Protein AF-A0A946S7N2-F1 (afdb_monomer_lite)

Structure (mmCIF, N/CA/C/O backbone):
data_AF-A0A946S7N2-F1
#
_entry.id   AF-A0A946S7N2-F1
#
loop_
_atom_site.group_PDB
_atom_site.id
_atom_site.type_symbol
_atom_site.label_atom_id
_atom_site.label_alt_id
_atom_site.label_comp_id
_atom_site.label_asym_id
_atom_site.label_entity_id
_atom_site.label_seq_id
_atom_site.pdbx_PDB_ins_code
_atom_site.Cartn_x
_atom_site.Cartn_y
_atom_site.Cartn_z
_atom_site.occupancy
_atom_site.B_iso_or_equiv
_atom_site.auth_seq_id
_atom_site.auth_comp_id
_atom_site.auth_asym_id
_atom_site.auth_atom_id
_atom_site.pdbx_PDB_model_num
ATOM 1 N N . LEU A 1 1 ? 15.938 -6.087 -16.704 1.00 61.25 1 LEU A N 1
ATOM 2 C CA . LEU A 1 1 ? 14.736 -5.639 -15.960 1.00 61.25 1 LEU A CA 1
ATOM 3 C C . LEU A 1 1 ? 13.727 -5.154 -17.001 1.00 61.25 1 LEU A C 1
ATOM 5 O O . LEU A 1 1 ? 14.175 -4.823 -18.083 1.00 61.25 1 LEU A O 1
ATOM 9 N N . TRP A 1 2 ? 12.419 -5.131 -16.732 1.00 73.50 2 TRP A N 1
ATOM 10 C CA . TRP A 1 2 ? 11.419 -4.593 -17.684 1.00 73.50 2 TRP A CA 1
ATOM 11 C C . TRP A 1 2 ? 11.278 -3.060 -17.626 1.00 73.50 2 TRP A C 1
ATOM 13 O O . TRP A 1 2 ? 10.464 -2.487 -18.337 1.00 73.50 2 TRP A O 1
ATOM 23 N N . ALA A 1 3 ? 12.026 -2.408 -16.736 1.00 76.31 3 ALA A N 1
ATOM 24 C CA . ALA A 1 3 ? 12.107 -0.961 -16.641 1.00 76.31 3 ALA A CA 1
ATOM 25 C C . ALA A 1 3 ? 13.541 -0.540 -16.956 1.00 76.31 3 ALA A C 1
ATOM 27 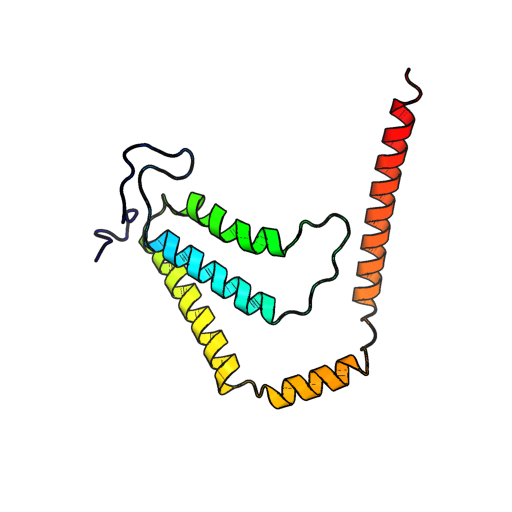O O . ALA A 1 3 ? 14.468 -0.946 -16.247 1.00 76.31 3 ALA A O 1
ATOM 28 N N . ASP A 1 4 ? 13.691 0.241 -18.021 1.00 69.56 4 ASP A N 1
ATOM 29 C CA . ASP A 1 4 ? 14.988 0.696 -18.528 1.00 69.56 4 ASP A CA 1
ATOM 30 C C . ASP A 1 4 ? 15.442 2.011 -17.872 1.00 69.56 4 ASP A C 1
ATOM 32 O O . ASP A 1 4 ? 16.638 2.281 -17.790 1.00 69.56 4 ASP A O 1
ATOM 36 N N . ASP A 1 5 ? 14.500 2.795 -17.337 1.00 78.75 5 ASP A N 1
ATOM 37 C CA . ASP A 1 5 ? 14.755 4.017 -16.575 1.00 78.75 5 ASP A CA 1
ATOM 38 C C . ASP A 1 5 ? 13.696 4.184 -15.471 1.00 78.75 5 ASP A C 1
ATOM 40 O O . ASP A 1 5 ? 12.495 4.089 -15.721 1.00 78.75 5 ASP A O 1
ATOM 44 N N . LEU A 1 6 ? 14.135 4.429 -14.233 1.00 78.00 6 LEU A N 1
ATOM 45 C CA . LEU A 1 6 ? 13.242 4.659 -13.093 1.00 78.00 6 LEU A CA 1
ATOM 46 C C . LEU A 1 6 ? 12.680 6.089 -13.059 1.00 78.00 6 LEU A C 1
ATOM 48 O O . LEU A 1 6 ? 11.701 6.338 -12.349 1.00 78.00 6 LEU A O 1
ATOM 52 N N . ALA A 1 7 ? 13.293 7.029 -13.781 1.00 80.19 7 ALA A N 1
ATOM 53 C CA . ALA A 1 7 ? 12.806 8.398 -13.911 1.00 80.19 7 ALA A CA 1
ATOM 54 C C . ALA A 1 7 ? 11.677 8.518 -14.951 1.00 80.19 7 ALA A C 1
ATOM 56 O O . ALA A 1 7 ? 10.837 9.413 -14.838 1.00 80.19 7 ALA A O 1
ATOM 57 N N . ALA A 1 8 ? 11.630 7.607 -15.925 1.00 79.88 8 ALA A N 1
ATOM 58 C CA . ALA A 1 8 ? 10.536 7.465 -16.879 1.00 79.88 8 ALA A CA 1
ATOM 59 C C . ALA A 1 8 ? 9.463 6.488 -16.367 1.00 79.88 8 ALA A C 1
ATOM 61 O O . ALA A 1 8 ? 9.633 5.825 -15.344 1.00 79.88 8 ALA A O 1
ATOM 62 N N . TYR A 1 9 ? 8.325 6.424 -17.055 1.00 78.56 9 TYR A N 1
ATOM 63 C CA . TYR A 1 9 ? 7.328 5.379 -16.820 1.00 78.56 9 TYR A CA 1
ATOM 64 C C . TYR A 1 9 ? 7.858 4.029 -17.327 1.00 78.56 9 TYR A C 1
ATOM 66 O O . TYR A 1 9 ? 8.600 3.979 -18.308 1.00 78.56 9 TYR A O 1
ATOM 74 N N . ASP A 1 10 ? 7.475 2.930 -16.677 1.00 86.12 10 ASP A N 1
ATOM 75 C CA . ASP A 1 10 ? 7.747 1.587 -17.188 1.00 86.12 10 ASP A CA 1
ATOM 76 C C . ASP A 1 10 ? 6.614 1.132 -18.113 1.00 86.12 10 ASP A C 1
ATOM 78 O O . ASP A 1 10 ? 5.448 1.456 -17.885 1.00 86.12 10 ASP A O 1
ATOM 82 N N . SER A 1 11 ? 6.951 0.354 -19.142 1.00 85.75 11 SER A N 1
ATOM 83 C CA . SER A 1 11 ? 5.977 -0.283 -20.026 1.00 85.75 11 SER A CA 1
ATOM 84 C C . SER A 1 11 ? 6.271 -1.774 -20.122 1.00 85.75 11 SER A C 1
ATOM 86 O O . SER A 1 11 ? 7.352 -2.179 -20.542 1.00 85.75 11 SER A O 1
ATOM 88 N N . ILE A 1 12 ? 5.311 -2.601 -19.708 1.00 84.69 12 ILE A N 1
ATOM 89 C CA . ILE A 1 12 ? 5.356 -4.053 -19.932 1.00 84.69 12 ILE A CA 1
ATOM 90 C C . ILE A 1 12 ? 4.629 -4.445 -21.222 1.00 84.69 12 ILE A C 1
ATOM 92 O O . ILE A 1 12 ? 4.946 -5.465 -21.829 1.00 84.69 12 ILE A O 1
ATOM 96 N N . VAL A 1 13 ? 3.640 -3.640 -21.623 1.00 84.12 13 VAL A N 1
ATOM 97 C CA . VAL A 1 13 ? 2.849 -3.802 -22.844 1.00 84.12 13 VAL A CA 1
ATOM 98 C C . VAL A 1 13 ? 2.497 -2.419 -23.376 1.00 84.12 13 VAL A C 1
ATOM 100 O O . VAL A 1 13 ? 1.839 -1.640 -22.683 1.00 84.12 13 VAL A O 1
ATOM 103 N N . ASP A 1 14 ? 2.852 -2.163 -24.630 1.00 85.44 14 ASP A N 1
ATOM 104 C CA . ASP A 1 14 ? 2.396 -0.993 -25.372 1.00 85.44 14 ASP A CA 1
A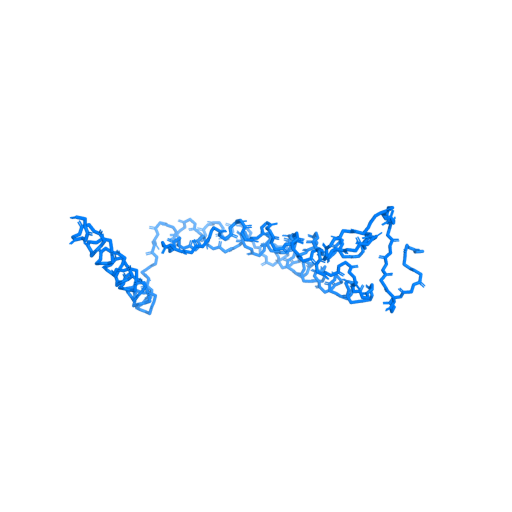TOM 105 C C . ASP A 1 14 ? 1.087 -1.304 -26.107 1.00 85.44 14 ASP A C 1
ATOM 107 O O . ASP A 1 14 ? 0.922 -2.346 -26.746 1.00 85.44 14 ASP A O 1
ATOM 111 N N . LEU A 1 15 ? 0.125 -0.397 -25.996 1.00 85.19 15 LEU A N 1
ATOM 112 C CA . LEU A 1 15 ? -1.169 -0.471 -26.655 1.00 85.19 15 LEU A CA 1
ATOM 113 C C . LEU A 1 15 ? -1.090 0.259 -28.004 1.00 85.19 15 LEU A C 1
ATOM 115 O O . LEU A 1 15 ? -0.569 1.372 -28.072 1.00 85.19 15 LEU A O 1
ATOM 119 N N . PRO A 1 16 ? -1.683 -0.288 -29.081 1.00 84.62 16 PRO A N 1
ATOM 120 C CA . PRO A 1 16 ? -1.709 0.379 -30.385 1.00 84.62 16 PRO A CA 1
ATOM 121 C C . PRO A 1 16 ? -2.675 1.582 -30.441 1.00 84.62 16 PRO A C 1
ATOM 123 O O . PRO A 1 16 ? -2.862 2.177 -31.499 1.00 84.62 16 PRO A O 1
ATOM 126 N N . PHE A 1 17 ? -3.317 1.931 -29.323 1.00 83.56 17 PHE A N 1
ATOM 127 C CA . PHE A 1 17 ? -4.244 3.051 -29.173 1.00 83.56 17 PHE A CA 1
ATOM 128 C C . PHE A 1 17 ? -4.087 3.686 -27.785 1.00 83.56 17 PHE A C 1
ATOM 130 O O . PHE A 1 17 ? -3.751 3.005 -26.817 1.00 83.56 17 PHE A O 1
ATOM 137 N N . GLU A 1 18 ? -4.365 4.987 -27.666 1.00 82.44 18 GLU A N 1
ATOM 138 C CA . GLU A 1 18 ? -4.337 5.682 -26.376 1.00 82.44 18 GLU A CA 1
ATOM 139 C C . GLU A 1 18 ? -5.707 5.613 -25.690 1.00 82.44 18 GLU A C 1
ATOM 141 O O . GLU A 1 18 ? -6.723 6.043 -26.240 1.00 82.44 18 GLU A O 1
ATOM 146 N N . ILE A 1 19 ? -5.740 5.098 -24.460 1.00 81.75 19 ILE A N 1
ATOM 147 C CA . ILE A 1 19 ? -6.934 5.129 -23.617 1.00 81.75 19 ILE A CA 1
ATOM 148 C C . ILE A 1 19 ? -6.966 6.480 -22.878 1.00 81.75 19 ILE A C 1
ATOM 150 O O . ILE A 1 19 ? -6.018 6.793 -22.145 1.00 81.75 19 ILE A O 1
ATOM 154 N N . PRO A 1 20 ? -8.049 7.277 -22.994 1.00 79.31 20 PRO A N 1
ATOM 155 C CA . PRO A 1 20 ? -8.196 8.520 -22.243 1.00 79.31 20 PRO A CA 1
ATOM 156 C C . PRO A 1 20 ? -8.004 8.282 -20.741 1.00 79.31 20 PRO A C 1
ATOM 158 O O . PRO A 1 20 ? -8.543 7.327 -20.187 1.00 79.31 20 PRO A O 1
ATOM 161 N N . MET A 1 21 ? -7.233 9.147 -20.080 1.00 77.19 21 MET A N 1
ATOM 162 C CA . MET A 1 21 ? -6.812 9.042 -18.670 1.00 77.19 21 MET A CA 1
ATOM 163 C C . MET A 1 21 ? -5.807 7.927 -18.331 1.00 77.19 21 MET A C 1
ATOM 165 O O . MET A 1 21 ? -5.048 8.117 -17.392 1.00 77.19 21 MET A O 1
ATOM 169 N N . TYR A 1 22 ? -5.739 6.822 -19.080 1.00 79.00 22 TYR A N 1
ATOM 170 C CA . TYR A 1 22 ? -4.846 5.686 -18.785 1.00 79.00 22 TYR A CA 1
ATOM 171 C C . TYR A 1 22 ? -3.512 5.754 -19.546 1.00 79.00 22 TYR A C 1
ATOM 173 O O . TYR A 1 22 ? -2.454 5.508 -18.975 1.00 79.00 22 TYR A O 1
ATOM 181 N N . GLY A 1 23 ? -3.539 6.152 -20.822 1.00 82.94 23 GLY A N 1
ATOM 182 C CA . GLY A 1 23 ? -2.371 6.175 -21.710 1.00 82.94 23 GLY A CA 1
ATOM 183 C C . GLY A 1 23 ? -2.347 5.053 -22.741 1.00 82.94 23 GLY A C 1
ATOM 184 O O . GLY A 1 23 ? -3.325 4.327 -22.911 1.00 82.94 23 GLY A O 1
ATOM 185 N N . ALA A 1 24 ? -1.225 4.965 -23.455 1.00 86.25 24 ALA A N 1
ATOM 186 C CA . ALA A 1 24 ? -0.983 4.003 -24.531 1.00 86.25 24 ALA A CA 1
ATOM 187 C C . ALA A 1 24 ? -0.067 2.843 -24.104 1.00 86.25 24 ALA A C 1
ATOM 189 O O . ALA A 1 24 ? 0.439 2.125 -24.952 1.00 86.25 24 ALA A O 1
ATOM 190 N N . HIS A 1 25 ? 0.180 2.658 -22.809 1.00 86.00 25 HIS A N 1
ATOM 191 C CA . HIS A 1 25 ? 1.012 1.571 -22.290 1.00 86.00 25 HIS A CA 1
ATOM 192 C C . HIS A 1 25 ? 0.450 1.044 -20.971 1.00 86.00 25 HIS A C 1
ATOM 194 O O . HIS A 1 25 ? -0.461 1.645 -20.404 1.00 86.00 25 HIS A O 1
ATOM 200 N N . ILE A 1 26 ? 0.990 -0.070 -20.482 1.00 85.00 26 ILE A N 1
ATOM 201 C CA . ILE A 1 26 ? 0.686 -0.653 -19.173 1.00 85.00 26 ILE A CA 1
AT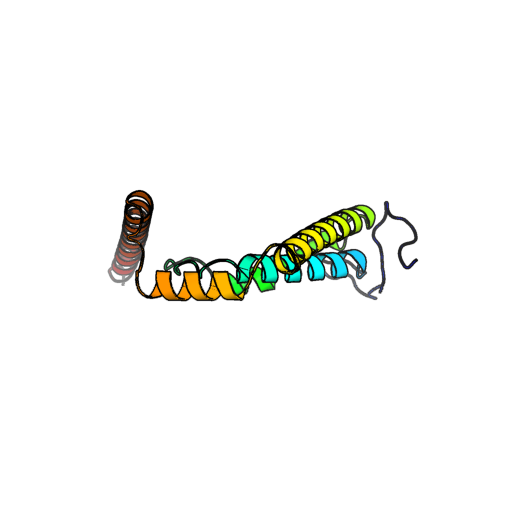OM 202 C C . ILE A 1 26 ? 1.970 -0.675 -18.339 1.00 85.00 26 ILE A C 1
ATOM 204 O O . ILE A 1 26 ? 2.924 -1.366 -18.692 1.00 85.00 26 ILE A O 1
ATOM 208 N N . SER A 1 27 ? 1.973 0.030 -17.210 1.00 88.12 27 SER A N 1
ATOM 209 C CA . SER A 1 27 ? 3.054 0.005 -16.222 1.00 88.12 27 SER A CA 1
ATOM 210 C C . SER A 1 27 ? 2.941 -1.239 -15.341 1.00 88.12 27 SER A C 1
ATOM 212 O O . SER A 1 27 ? 1.978 -1.422 -14.586 1.00 88.12 27 SER A O 1
ATOM 214 N N . GLY A 1 28 ? 3.952 -2.103 -15.414 1.00 87.50 28 GLY A N 1
ATOM 215 C CA . GLY A 1 28 ? 4.051 -3.307 -14.597 1.00 87.50 28 GLY A CA 1
ATOM 216 C C . GLY A 1 28 ? 4.187 -2.974 -13.112 1.00 87.50 28 GLY A C 1
ATOM 217 O O . GLY A 1 28 ? 3.522 -3.592 -12.277 1.00 87.50 28 GLY A O 1
ATOM 218 N N . PHE A 1 29 ? 4.976 -1.955 -12.760 1.00 88.88 29 PHE A N 1
ATOM 219 C CA . PHE A 1 29 ? 5.106 -1.524 -11.366 1.00 88.88 29 PHE A CA 1
ATOM 220 C C . PHE A 1 29 ? 3.812 -0.953 -10.807 1.00 88.88 29 PHE A C 1
ATOM 222 O O . PHE A 1 29 ? 3.477 -1.233 -9.656 1.00 88.88 29 PHE A O 1
ATOM 229 N N . THR A 1 30 ? 3.044 -0.218 -11.608 1.00 88.25 30 THR A N 1
ATOM 230 C CA . THR A 1 30 ? 1.747 0.303 -11.169 1.00 88.25 30 THR A CA 1
ATOM 231 C C . THR A 1 30 ? 0.760 -0.836 -10.913 1.00 88.25 30 THR A C 1
ATOM 233 O O . THR A 1 30 ? 0.080 -0.828 -9.884 1.00 88.25 30 THR A O 1
ATOM 236 N N . VAL A 1 31 ? 0.731 -1.860 -11.775 1.00 88.81 31 VAL A N 1
ATOM 237 C CA . VAL A 1 31 ? -0.073 -3.083 -11.576 1.00 88.81 31 VAL A CA 1
ATOM 238 C C . VAL A 1 31 ? 0.311 -3.797 -10.283 1.00 88.81 31 VAL A C 1
ATOM 240 O O . VAL A 1 31 ? -0.557 -4.076 -9.452 1.00 88.81 31 VAL A O 1
ATOM 243 N N . LEU A 1 32 ? 1.603 -4.040 -10.064 1.00 90.19 32 LEU A N 1
ATOM 244 C CA . LEU A 1 32 ? 2.091 -4.681 -8.842 1.00 90.19 32 LEU A CA 1
ATOM 245 C C . LEU A 1 32 ? 1.772 -3.850 -7.595 1.00 90.19 32 LEU A C 1
ATOM 247 O O . LEU A 1 32 ? 1.317 -4.393 -6.585 1.00 90.19 32 LEU A O 1
ATOM 251 N N . MET A 1 33 ? 1.949 -2.530 -7.665 1.00 90.75 33 MET A N 1
ATOM 252 C CA . MET A 1 33 ? 1.603 -1.608 -6.587 1.00 90.75 33 MET A CA 1
ATOM 253 C C . MET A 1 33 ? 0.109 -1.697 -6.258 1.00 90.75 33 MET A C 1
ATOM 255 O O . MET A 1 33 ? -0.242 -1.866 -5.091 1.00 90.75 33 MET A O 1
ATOM 259 N N . ALA A 1 34 ? -0.784 -1.656 -7.246 1.00 90.12 34 ALA A N 1
ATOM 260 C CA . ALA A 1 34 ? -2.222 -1.749 -7.003 1.00 90.12 34 ALA A CA 1
ATOM 261 C C . ALA A 1 34 ? -2.633 -3.096 -6.390 1.00 90.12 34 ALA A C 1
ATOM 263 O O . ALA A 1 34 ? -3.444 -3.122 -5.461 1.00 90.12 34 ALA A O 1
ATOM 264 N N . ILE A 1 35 ? -2.033 -4.202 -6.844 1.00 90.81 35 ILE A N 1
ATOM 265 C CA . ILE A 1 35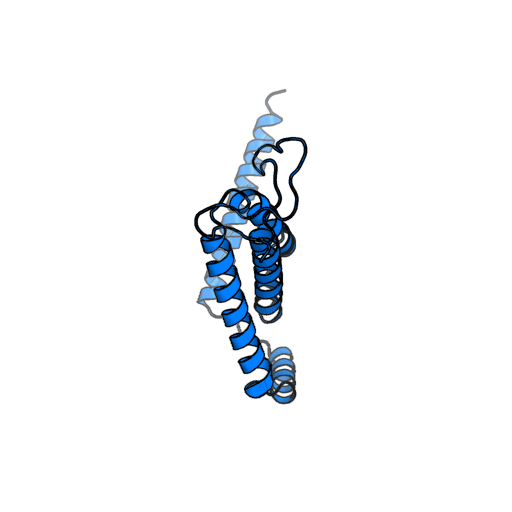 ? -2.220 -5.528 -6.239 1.00 90.81 35 ILE A CA 1
ATOM 266 C C . ILE A 1 35 ? -1.760 -5.508 -4.773 1.00 90.81 35 ILE A C 1
ATOM 268 O O . ILE A 1 35 ? -2.484 -5.978 -3.894 1.00 90.81 35 ILE A O 1
ATOM 272 N N . SER A 1 36 ? -0.603 -4.908 -4.477 1.00 90.19 36 SER A N 1
ATOM 273 C CA . SER A 1 36 ? -0.096 -4.796 -3.103 1.00 90.19 36 SER A CA 1
ATOM 274 C C . SER A 1 36 ? -1.044 -3.996 -2.197 1.00 90.19 36 SER A C 1
ATOM 276 O O . SER A 1 36 ? -1.363 -4.444 -1.096 1.00 90.19 36 SER A O 1
ATOM 278 N N . ILE A 1 37 ? -1.584 -2.872 -2.683 1.00 89.62 37 ILE A N 1
ATOM 279 C CA . ILE A 1 37 ? -2.565 -2.044 -1.963 1.00 89.62 37 ILE A CA 1
ATOM 280 C C . ILE A 1 37 ? -3.847 -2.834 -1.704 1.00 89.62 37 ILE A C 1
ATOM 282 O O . ILE A 1 37 ? -4.391 -2.782 -0.599 1.00 89.62 37 ILE A O 1
ATOM 286 N N . PHE A 1 38 ? -4.325 -3.587 -2.696 1.00 90.19 38 PHE A N 1
ATOM 287 C CA . PHE A 1 38 ? -5.508 -4.427 -2.552 1.00 90.19 38 PHE A CA 1
ATOM 288 C C . PHE A 1 38 ? -5.337 -5.457 -1.425 1.00 90.19 38 PHE A C 1
ATOM 290 O O . PHE A 1 38 ? -6.186 -5.542 -0.533 1.00 90.19 38 PHE A O 1
ATOM 297 N N . PHE A 1 39 ? -4.218 -6.187 -1.400 1.00 89.50 39 PHE A N 1
ATOM 298 C CA . PHE A 1 39 ? -3.932 -7.144 -0.327 1.00 89.50 39 PHE A CA 1
ATOM 299 C C . PHE A 1 39 ? -3.743 -6.467 1.032 1.00 89.50 39 PHE A C 1
ATOM 301 O O . PHE A 1 39 ? -4.291 -6.938 2.032 1.00 89.50 39 PHE A O 1
ATOM 308 N N . TYR A 1 40 ? -3.030 -5.341 1.077 1.00 87.75 40 TYR A N 1
ATOM 309 C CA . TYR A 1 40 ? -2.850 -4.556 2.295 1.00 87.75 40 TYR A CA 1
ATOM 310 C C . TYR A 1 40 ? -4.197 -4.114 2.889 1.00 87.75 40 TYR A C 1
ATOM 312 O O . TYR A 1 40 ? -4.472 -4.371 4.066 1.00 87.75 40 TYR A O 1
ATOM 320 N N . MET A 1 41 ? -5.086 -3.526 2.080 1.00 86.31 41 MET A N 1
ATOM 321 C CA . MET A 1 41 ? -6.432 -3.137 2.519 1.00 86.31 41 MET A CA 1
ATOM 322 C C . MET A 1 41 ? -7.253 -4.340 2.973 1.00 86.31 41 MET A C 1
ATOM 324 O O . MET A 1 41 ? -7.956 -4.267 3.983 1.00 86.31 41 MET A O 1
ATOM 328 N N . ARG A 1 42 ? -7.169 -5.464 2.254 1.00 84.44 42 ARG A N 1
ATOM 329 C CA . ARG A 1 42 ? -7.921 -6.669 2.604 1.00 84.44 42 ARG A CA 1
ATOM 330 C C . ARG A 1 42 ? -7.472 -7.248 3.940 1.00 84.44 42 ARG A C 1
ATOM 332 O O . ARG A 1 42 ? -8.323 -7.696 4.707 1.00 84.44 42 ARG A O 1
ATOM 339 N N . MET A 1 43 ? -6.171 -7.226 4.224 1.00 83.44 43 MET A N 1
ATOM 340 C CA . MET A 1 43 ? -5.588 -7.741 5.463 1.00 83.44 43 MET A CA 1
ATOM 341 C C . MET A 1 43 ? -5.870 -6.838 6.669 1.00 83.44 43 MET A C 1
ATOM 343 O O . MET A 1 43 ? -6.144 -7.343 7.760 1.00 83.44 43 MET A O 1
ATOM 347 N N . THR A 1 44 ? -5.814 -5.520 6.476 1.00 82.00 44 THR A N 1
ATOM 348 C CA . THR A 1 44 ? -6.102 -4.527 7.523 1.00 82.00 44 THR A CA 1
ATOM 349 C C . THR A 1 44 ? -7.593 -4.464 7.843 1.00 82.00 44 THR A C 1
ATOM 351 O O . THR A 1 44 ? -7.971 -4.519 9.010 1.00 82.00 44 THR A O 1
ATOM 354 N N . THR A 1 45 ? -8.456 -4.463 6.824 1.00 78.50 45 THR A N 1
ATOM 355 C CA . THR A 1 45 ? -9.917 -4.448 7.012 1.00 78.50 45 THR A CA 1
ATOM 356 C C . THR A 1 45 ? -10.428 -5.760 7.607 1.00 78.50 45 THR A C 1
ATOM 358 O O . THR A 1 45 ? -11.346 -5.738 8.418 1.00 78.50 45 THR A O 1
ATOM 361 N N . ALA A 1 46 ? -9.835 -6.909 7.256 1.00 74.00 46 ALA A N 1
ATOM 362 C CA . ALA A 1 46 ? -10.233 -8.204 7.820 1.00 74.00 46 ALA A CA 1
ATOM 363 C C . ALA A 1 46 ? -10.122 -8.266 9.350 1.00 74.00 46 ALA A C 1
ATOM 365 O O . ALA A 1 46 ? -10.866 -9.010 9.977 1.00 74.00 46 ALA A O 1
ATOM 366 N N . GLY A 1 47 ? -9.182 -7.517 9.935 1.00 67.25 47 GLY A N 1
ATOM 367 C CA . GLY A 1 47 ? -8.971 -7.472 11.381 1.00 67.25 47 GLY A CA 1
ATOM 368 C C . GLY A 1 47 ? -9.836 -6.446 12.112 1.00 67.25 47 GLY A C 1
ATOM 369 O O . GLY A 1 47 ? -9.767 -6.372 13.334 1.00 67.25 47 GLY A O 1
ATOM 370 N N . GLN A 1 48 ? -10.623 -5.633 11.401 1.00 67.00 48 GLN A N 1
ATOM 371 C CA . GLN A 1 48 ? -11.478 -4.624 12.020 1.00 67.00 48 GLN A CA 1
ATOM 372 C C . GLN A 1 48 ? -12.919 -5.132 12.158 1.00 67.00 48 GLN A C 1
ATOM 374 O O . GLN A 1 48 ? -13.456 -5.726 11.219 1.00 67.00 48 GLN A O 1
ATOM 379 N N . PRO A 1 49 ? -13.587 -4.872 13.300 1.00 64.56 49 PRO A N 1
ATOM 380 C CA . PRO A 1 49 ? -14.993 -5.207 13.453 1.00 64.56 49 PRO A CA 1
ATOM 381 C C . PRO A 1 49 ? -15.825 -4.479 12.386 1.00 64.56 49 PRO A C 1
ATOM 383 O O . PRO A 1 49 ? -15.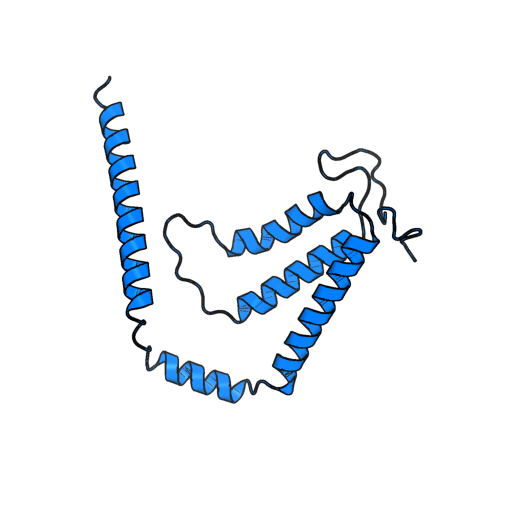534 -3.321 12.063 1.00 64.56 49 PRO A O 1
ATOM 386 N N . PRO A 1 50 ? -16.864 -5.131 11.830 1.00 63.06 50 PRO A N 1
ATOM 387 C CA . PRO A 1 50 ? -17.680 -4.544 10.778 1.00 63.06 50 PRO A CA 1
ATOM 388 C C . PRO A 1 50 ? -18.272 -3.221 11.265 1.00 63.06 50 PRO A C 1
ATOM 390 O O . PRO A 1 50 ? -19.060 -3.188 12.212 1.00 63.06 50 PRO A O 1
ATOM 393 N N . GLN A 1 51 ? -17.884 -2.115 10.621 1.00 62.84 51 GLN A N 1
ATOM 394 C CA . GLN A 1 51 ? -18.445 -0.819 10.973 1.00 62.84 51 GLN A CA 1
ATOM 395 C C . GLN A 1 51 ? -19.956 -0.810 10.696 1.00 62.84 51 GLN A C 1
ATOM 397 O O . GLN A 1 51 ? -20.399 -1.304 9.651 1.00 62.84 51 GLN A O 1
ATOM 402 N N . PRO A 1 52 ? -20.771 -0.250 11.610 1.00 59.91 52 PRO A N 1
ATOM 403 C CA . PRO A 1 52 ? -22.208 -0.172 11.416 1.00 59.91 52 PRO A CA 1
ATOM 404 C C . PRO A 1 52 ? -22.512 0.644 10.158 1.00 59.91 52 PRO A C 1
ATOM 406 O O . PRO A 1 52 ? -22.104 1.800 10.034 1.00 59.91 52 PRO A O 1
ATOM 409 N N . LYS A 1 53 ? -23.247 0.034 9.222 1.00 58.41 53 LYS A N 1
ATOM 410 C CA . LYS A 1 53 ? -23.703 0.691 7.993 1.00 58.41 53 LYS A CA 1
ATOM 411 C C . LYS A 1 53 ? -24.574 1.898 8.364 1.00 58.41 53 LYS A C 1
ATOM 413 O O . LYS A 1 53 ? -25.733 1.732 8.742 1.00 58.41 53 LYS A O 1
ATOM 418 N N . GLN A 1 54 ? -24.040 3.115 8.267 1.00 57.75 54 GLN A N 1
ATOM 419 C CA . GLN A 1 54 ? -24.867 4.321 8.338 1.00 57.75 54 GLN A CA 1
ATOM 420 C C . GLN A 1 54 ? -25.648 4.475 7.038 1.00 57.75 54 GLN A C 1
ATOM 422 O O . GLN A 1 54 ? -25.086 4.401 5.944 1.00 57.75 54 GLN A O 1
ATOM 427 N N . ALA A 1 55 ? -26.953 4.716 7.157 1.00 52.53 55 ALA A N 1
ATOM 428 C CA . ALA A 1 55 ? -27.808 4.957 6.005 1.00 52.53 55 ALA A CA 1
ATOM 429 C C . ALA A 1 55 ? -27.332 6.205 5.239 1.00 52.53 55 ALA A C 1
ATOM 431 O O . ALA A 1 55 ? -27.377 7.319 5.760 1.00 52.53 55 ALA A O 1
ATOM 432 N N . GLY A 1 56 ? -26.892 6.002 3.994 1.00 61.97 56 GLY A N 1
ATOM 433 C CA . GLY A 1 56 ? -26.364 7.050 3.117 1.00 61.97 56 GLY A CA 1
ATOM 434 C C . GLY A 1 56 ? -24.856 6.982 2.859 1.00 61.97 56 GLY A C 1
ATOM 435 O O . GLY A 1 56 ? -24.394 7.695 1.973 1.00 61.97 56 GLY A O 1
ATOM 436 N N . MET A 1 57 ? -24.100 6.129 3.564 1.00 64.88 57 MET A N 1
ATOM 437 C CA . MET A 1 57 ? -22.701 5.860 3.209 1.00 64.88 57 MET A CA 1
ATOM 438 C C . MET A 1 57 ? -22.615 4.773 2.122 1.00 64.88 57 MET A C 1
ATOM 440 O O . MET A 1 57 ? -23.366 3.794 2.206 1.00 64.88 57 MET A O 1
ATOM 444 N N . PRO A 1 58 ? -21.733 4.916 1.111 1.00 66.12 58 PRO A N 1
ATOM 445 C CA . PRO A 1 58 ? -21.534 3.886 0.095 1.00 66.12 58 PRO A CA 1
ATOM 446 C C . PRO A 1 58 ? -21.002 2.591 0.720 1.00 66.12 58 PRO A C 1
ATOM 448 O O . PRO A 1 58 ? -20.399 2.610 1.795 1.00 66.12 58 PRO A O 1
ATOM 451 N N . ASP A 1 59 ? -21.216 1.459 0.045 1.00 74.25 59 ASP A N 1
ATOM 452 C CA . ASP A 1 59 ? -20.691 0.180 0.518 1.00 74.25 59 ASP A CA 1
ATOM 453 C C . ASP A 1 59 ? -19.155 0.219 0.522 1.00 74.25 59 ASP A C 1
ATOM 455 O O . ASP A 1 59 ? -18.512 0.252 -0.528 1.00 74.25 59 ASP A O 1
ATOM 459 N N . MET A 1 60 ? -18.560 0.219 1.717 1.00 75.06 60 MET A N 1
ATOM 460 C CA . MET A 1 60 ? -17.106 0.272 1.899 1.00 75.06 60 MET A CA 1
ATOM 461 C C . MET A 1 60 ? -16.397 -0.902 1.214 1.00 75.06 60 MET A C 1
ATOM 463 O O . MET A 1 60 ? -15.263 -0.743 0.770 1.00 75.06 60 MET A O 1
ATOM 467 N N . LYS A 1 61 ? -17.064 -2.056 1.051 1.00 73.62 61 LYS A N 1
ATOM 468 C CA . LYS A 1 61 ? -16.514 -3.191 0.290 1.00 73.62 61 LYS A CA 1
ATOM 469 C C . LYS A 1 61 ? -16.380 -2.865 -1.193 1.00 73.62 61 LYS A C 1
ATOM 471 O O . LYS A 1 61 ? -15.397 -3.241 -1.821 1.00 73.62 61 LYS A O 1
ATOM 476 N N . MET A 1 62 ? -17.358 -2.149 -1.744 1.00 76.56 62 MET A N 1
ATOM 477 C CA . MET A 1 62 ? -17.299 -1.680 -3.124 1.00 76.56 62 MET A CA 1
ATOM 478 C C . MET A 1 62 ? -16.141 -0.691 -3.271 1.00 76.56 62 MET A C 1
ATOM 480 O O . MET A 1 62 ? -15.286 -0.878 -4.128 1.00 76.56 62 MET A O 1
ATOM 484 N N . ILE A 1 63 ? -16.029 0.284 -2.368 1.00 80.69 63 ILE A N 1
ATOM 485 C CA . ILE A 1 63 ? -14.924 1.254 -2.377 1.00 80.69 63 ILE A CA 1
ATOM 486 C C . ILE A 1 63 ? -13.554 0.552 -2.340 1.00 80.69 63 ILE A C 1
ATOM 488 O O . ILE A 1 63 ? -12.693 0.867 -3.158 1.00 80.69 63 ILE A O 1
ATOM 492 N N . GLN A 1 64 ? -13.361 -0.434 -1.459 1.00 79.06 64 GLN A N 1
ATOM 493 C CA . GLN A 1 64 ? -12.095 -1.175 -1.347 1.00 79.06 64 GLN A CA 1
ATOM 494 C C . GLN A 1 64 ? -11.709 -1.929 -2.624 1.00 79.06 64 GLN A C 1
ATOM 496 O O . GLN A 1 64 ? -10.526 -2.036 -2.931 1.00 79.06 64 GLN A O 1
ATOM 501 N N . ASN A 1 65 ? -12.680 -2.420 -3.391 1.00 80.62 65 ASN A N 1
ATOM 502 C CA . ASN A 1 65 ? -12.399 -3.111 -4.650 1.00 80.62 65 ASN A CA 1
ATOM 503 C C . ASN A 1 65 ? -12.170 -2.135 -5.816 1.00 80.62 65 ASN A C 1
ATOM 505 O O . ASN A 1 65 ? -11.393 -2.432 -6.718 1.00 80.62 65 ASN A O 1
ATOM 509 N N . PHE A 1 66 ? -12.819 -0.967 -5.799 1.00 84.31 66 PHE A N 1
ATOM 510 C CA . PHE A 1 66 ? -12.725 0.023 -6.877 1.00 84.31 66 PHE A CA 1
ATOM 511 C C . PHE A 1 66 ? -11.513 0.956 -6.758 1.00 84.31 66 PHE A C 1
ATOM 513 O O . PHE A 1 66 ? -10.943 1.330 -7.778 1.00 84.31 66 PHE A O 1
ATOM 520 N N . ILE A 1 67 ? -11.080 1.315 -5.544 1.00 86.06 67 ILE A N 1
ATOM 521 C CA . ILE A 1 67 ? -9.893 2.161 -5.320 1.00 86.06 67 ILE A CA 1
ATOM 522 C C . ILE A 1 67 ? -8.635 1.654 -6.046 1.00 86.06 67 ILE A C 1
ATOM 524 O O . ILE A 1 67 ? -8.028 2.458 -6.755 1.00 86.06 67 ILE A O 1
ATOM 528 N N . PRO A 1 68 ? -8.215 0.378 -5.910 1.00 81.94 68 PRO A N 1
ATOM 529 C CA . PRO A 1 68 ? -6.994 -0.095 -6.559 1.00 81.94 68 PRO A CA 1
ATOM 530 C C . PRO A 1 68 ? -7.121 -0.056 -8.083 1.00 81.94 68 PRO A C 1
ATOM 532 O O . PRO A 1 68 ? -6.144 0.237 -8.764 1.00 81.94 68 PRO A O 1
ATOM 535 N N . PHE A 1 69 ? -8.329 -0.262 -8.614 1.00 85.31 69 PHE A N 1
ATOM 536 C CA . PHE A 1 69 ? -8.593 -0.113 -10.038 1.00 85.31 69 PHE A CA 1
ATOM 537 C C . PHE A 1 69 ? -8.416 1.340 -10.476 1.00 85.31 69 PHE A C 1
ATOM 539 O O . PHE A 1 69 ? -7.611 1.598 -11.352 1.00 85.31 69 PHE A O 1
ATOM 546 N N . THR A 1 70 ? -9.063 2.312 -9.832 1.00 84.62 70 THR A N 1
ATOM 547 C CA . THR A 1 70 ? -8.915 3.735 -10.195 1.00 84.62 70 THR A CA 1
ATOM 548 C C . THR A 1 70 ? -7.474 4.237 -10.044 1.00 84.62 70 THR A C 1
ATOM 550 O O . THR A 1 70 ? -7.003 5.015 -10.871 1.00 84.62 70 THR A O 1
ATOM 553 N N . MET A 1 71 ? -6.755 3.764 -9.021 1.00 83.50 71 MET A N 1
ATOM 554 C CA . MET A 1 71 ? -5.331 4.053 -8.817 1.00 83.50 71 MET A CA 1
ATOM 555 C C . MET A 1 71 ? -4.472 3.592 -9.996 1.00 83.50 71 MET A C 1
ATOM 557 O O . MET A 1 71 ? -3.565 4.325 -10.379 1.00 83.50 71 MET A O 1
ATOM 561 N N . LEU A 1 72 ? -4.785 2.440 -10.607 1.00 84.94 72 LEU A N 1
ATOM 562 C CA . LEU A 1 72 ? -4.097 1.987 -11.818 1.00 84.94 72 LEU A CA 1
ATOM 563 C C . LEU A 1 72 ? -4.206 3.021 -12.930 1.00 84.94 72 LEU A C 1
ATOM 565 O O . LEU A 1 72 ? -3.193 3.369 -13.514 1.00 84.94 72 LEU A O 1
ATOM 569 N N . PHE A 1 73 ? -5.398 3.567 -13.180 1.00 84.00 73 PHE A N 1
ATOM 570 C CA . PHE A 1 73 ? -5.580 4.564 -14.241 1.00 84.00 73 PHE A CA 1
ATOM 571 C C . PHE A 1 73 ? -4.815 5.851 -13.986 1.00 84.00 73 PHE A C 1
ATOM 573 O O . PHE A 1 73 ? -4.311 6.452 -14.926 1.00 84.00 73 PHE A O 1
ATOM 580 N N . PHE A 1 74 ? -4.704 6.261 -12.727 1.00 81.81 74 PHE A N 1
ATOM 581 C CA . PHE A 1 74 ? -4.014 7.495 -12.387 1.00 81.81 74 PHE A CA 1
ATOM 582 C C . PHE A 1 74 ? -2.489 7.342 -12.417 1.00 81.81 74 PHE A C 1
ATOM 584 O O . PHE A 1 74 ? -1.803 8.184 -12.988 1.00 81.81 74 PHE A O 1
ATOM 591 N N . PHE A 1 75 ? -1.954 6.270 -11.827 1.00 82.81 75 PHE A N 1
ATOM 592 C CA . PHE A 1 75 ? -0.509 6.089 -11.661 1.00 82.81 75 PHE A CA 1
ATOM 593 C C . PHE A 1 75 ? 0.201 5.518 -12.890 1.00 82.81 75 PHE A C 1
ATOM 595 O O . PHE A 1 75 ? 1.421 5.606 -12.962 1.00 82.81 75 PHE A O 1
ATOM 602 N N . ASN A 1 76 ? -0.535 4.999 -13.876 1.00 83.94 76 ASN A N 1
ATOM 603 C CA . ASN A 1 76 ? 0.053 4.371 -15.058 1.00 83.94 76 ASN A CA 1
ATOM 604 C C . ASN A 1 76 ? 0.978 5.307 -15.854 1.00 83.94 76 ASN A C 1
ATOM 606 O O . ASN A 1 76 ? 1.955 4.845 -16.420 1.00 83.94 76 ASN A O 1
ATOM 610 N N . LYS A 1 77 ? 0.711 6.622 -15.857 1.00 79.88 77 LYS A N 1
ATOM 611 C CA . LYS A 1 77 ? 1.541 7.626 -16.551 1.00 79.88 77 LYS A CA 1
ATOM 612 C C . LYS A 1 77 ? 2.671 8.223 -15.688 1.00 79.88 77 LYS A C 1
ATOM 614 O O . LYS A 1 77 ? 3.342 9.149 -16.141 1.00 79.88 77 LYS A O 1
ATOM 619 N N . PHE A 1 78 ? 2.848 7.779 -14.441 1.00 82.75 78 PHE A N 1
ATOM 620 C CA . PHE A 1 78 ? 3.865 8.317 -13.526 1.00 82.75 78 PHE A CA 1
ATOM 621 C C . PHE A 1 78 ? 5.205 7.583 -13.653 1.00 82.75 78 PHE A C 1
ATOM 623 O O . PHE A 1 78 ? 5.278 6.477 -14.180 1.00 82.75 78 PHE A O 1
ATOM 630 N N . ALA A 1 79 ? 6.273 8.203 -13.139 1.00 82.19 79 ALA A N 1
ATOM 631 C CA . ALA A 1 79 ? 7.602 7.600 -13.111 1.00 82.19 79 ALA A CA 1
ATOM 632 C C . ALA A 1 79 ? 7.592 6.246 -12.380 1.00 82.19 79 ALA A C 1
ATOM 634 O O . ALA A 1 79 ? 7.074 6.133 -11.262 1.00 82.19 79 ALA A O 1
ATOM 635 N N . ALA A 1 80 ? 8.226 5.244 -12.985 1.00 83.12 80 ALA A N 1
ATOM 636 C CA . ALA A 1 80 ? 8.373 3.886 -12.473 1.00 83.12 80 ALA A CA 1
ATOM 637 C C . ALA A 1 80 ? 8.989 3.850 -11.067 1.00 83.12 80 ALA A C 1
ATOM 639 O O . ALA A 1 80 ? 8.609 3.032 -10.231 1.00 83.12 80 ALA A O 1
ATOM 640 N N . GLY A 1 81 ? 9.911 4.768 -10.764 1.00 83.25 81 GLY A N 1
ATOM 641 C CA . GLY A 1 81 ? 10.516 4.890 -9.441 1.00 83.25 81 GLY A CA 1
ATOM 642 C C . GLY A 1 81 ? 9.510 5.247 -8.343 1.00 83.25 81 GLY A C 1
ATOM 643 O O . GLY A 1 81 ? 9.643 4.772 -7.216 1.00 83.25 81 GLY A O 1
ATOM 644 N N . LEU A 1 82 ? 8.472 6.029 -8.662 1.00 86.12 82 LEU A N 1
ATOM 645 C CA . LEU A 1 82 ? 7.432 6.403 -7.702 1.00 86.12 82 LEU A CA 1
ATOM 646 C C . LEU A 1 82 ? 6.539 5.203 -7.362 1.00 86.12 82 LEU A C 1
ATOM 648 O O . LEU A 1 82 ? 6.315 4.915 -6.185 1.00 86.12 82 LEU A O 1
ATOM 652 N N . SER A 1 83 ? 6.052 4.480 -8.374 1.00 86.44 83 SER A N 1
ATOM 653 C CA . SER A 1 83 ? 5.234 3.278 -8.164 1.00 86.44 83 SER A CA 1
ATOM 654 C C . SER A 1 83 ? 6.038 2.157 -7.499 1.00 86.44 83 SER A C 1
ATOM 656 O O . SER A 1 83 ? 5.522 1.489 -6.601 1.00 86.44 83 SER A O 1
ATOM 658 N N . LEU A 1 84 ? 7.322 2.005 -7.840 1.00 86.94 84 LEU A N 1
ATOM 659 C CA . LEU A 1 84 ? 8.238 1.073 -7.182 1.00 86.94 84 LEU A CA 1
ATOM 660 C C . LEU A 1 84 ? 8.480 1.431 -5.707 1.00 86.94 84 LEU A C 1
ATOM 662 O O . LEU A 1 84 ? 8.460 0.540 -4.857 1.00 86.94 84 LEU A O 1
ATOM 666 N N . TYR A 1 85 ? 8.666 2.715 -5.382 1.00 89.38 85 TYR A N 1
ATOM 667 C CA . TYR A 1 85 ? 8.808 3.183 -3.999 1.00 89.38 85 TYR A CA 1
ATOM 668 C C . TYR A 1 85 ? 7.583 2.808 -3.155 1.00 89.38 85 TYR A C 1
ATOM 670 O O . TYR A 1 85 ? 7.719 2.207 -2.086 1.00 89.38 85 TYR A O 1
ATOM 678 N N . TYR A 1 86 ? 6.377 3.097 -3.653 1.00 87.81 86 TYR A N 1
ATOM 679 C CA . TYR A 1 86 ? 5.141 2.751 -2.951 1.00 87.81 86 TYR A CA 1
ATOM 680 C C . TYR A 1 86 ? 4.914 1.241 -2.869 1.00 87.81 86 TYR A C 1
ATOM 682 O O . TYR A 1 86 ? 4.476 0.748 -1.829 1.00 87.81 86 TYR A O 1
ATOM 690 N N . LEU A 1 87 ? 5.247 0.488 -3.920 1.00 89.81 87 LEU A N 1
ATOM 691 C CA . LEU A 1 87 ? 5.211 -0.972 -3.901 1.00 89.81 87 LEU A CA 1
ATOM 692 C C . LEU A 1 87 ? 6.106 -1.528 -2.786 1.00 89.81 87 LEU A C 1
ATOM 694 O O . LEU A 1 87 ? 5.640 -2.323 -1.971 1.00 89.81 87 LEU A O 1
ATOM 698 N N . ALA A 1 88 ? 7.362 -1.087 -2.713 1.00 90.12 88 ALA A N 1
ATOM 699 C CA . ALA A 1 88 ? 8.293 -1.521 -1.678 1.00 90.12 88 ALA A CA 1
ATOM 700 C C . ALA A 1 88 ? 7.769 -1.181 -0.273 1.00 90.12 88 ALA A C 1
ATOM 702 O O . ALA A 1 88 ? 7.752 -2.045 0.604 1.00 90.12 88 ALA A O 1
ATOM 703 N N . ALA A 1 89 ? 7.259 0.037 -0.068 1.00 91.00 89 ALA A N 1
ATOM 704 C CA . ALA A 1 89 ? 6.676 0.458 1.206 1.00 91.00 89 ALA A CA 1
ATOM 705 C C . ALA A 1 89 ? 5.457 -0.394 1.617 1.00 91.00 89 ALA A C 1
ATOM 707 O O . ALA A 1 89 ? 5.335 -0.794 2.781 1.00 91.00 89 ALA A O 1
ATOM 708 N N . ASN A 1 90 ? 4.578 -0.726 0.668 1.00 90.81 90 ASN A N 1
ATOM 709 C CA . ASN A 1 90 ? 3.428 -1.596 0.915 1.00 90.81 90 ASN A CA 1
ATOM 710 C C . ASN A 1 90 ? 3.864 -3.022 1.261 1.00 90.81 90 ASN A C 1
ATOM 712 O O . ASN A 1 90 ? 3.318 -3.612 2.190 1.00 90.81 90 ASN A O 1
ATOM 716 N N . LEU A 1 91 ? 4.865 -3.570 0.567 1.00 91.69 91 LEU A N 1
ATOM 717 C CA . LEU A 1 91 ? 5.405 -4.900 0.861 1.00 91.69 91 LEU A CA 1
ATOM 718 C C . LEU A 1 91 ? 6.047 -4.963 2.247 1.00 91.69 91 LEU A C 1
ATOM 720 O O . LEU A 1 91 ? 5.800 -5.919 2.978 1.00 91.69 91 LEU A O 1
ATOM 724 N N . VAL A 1 92 ? 6.804 -3.936 2.643 1.00 93.25 92 VAL A N 1
ATOM 725 C CA . VAL A 1 92 ? 7.350 -3.831 4.004 1.00 93.25 92 VAL A CA 1
ATOM 726 C C . VAL A 1 92 ? 6.219 -3.785 5.029 1.00 93.25 92 VAL A C 1
ATOM 728 O O . VAL A 1 92 ? 6.252 -4.536 6.000 1.00 93.25 92 VAL A O 1
ATOM 731 N N . SER A 1 93 ? 5.183 -2.979 4.790 1.00 90.56 93 SER A N 1
ATOM 732 C CA . SER A 1 93 ? 4.025 -2.870 5.689 1.00 90.56 93 SER A CA 1
ATOM 733 C C . SER A 1 93 ? 3.265 -4.195 5.823 1.00 90.56 93 SER A C 1
ATOM 735 O O . SER A 1 93 ? 2.881 -4.598 6.923 1.00 90.56 93 SER A O 1
ATOM 737 N N . ILE A 1 94 ? 3.065 -4.906 4.709 1.00 90.12 94 ILE A N 1
ATOM 738 C CA . ILE A 1 94 ? 2.459 -6.240 4.703 1.00 90.12 94 ILE A CA 1
ATOM 739 C C . ILE A 1 94 ? 3.353 -7.221 5.464 1.00 90.12 94 ILE A C 1
ATOM 741 O O . ILE A 1 94 ? 2.855 -7.944 6.322 1.00 90.12 94 ILE A O 1
ATOM 745 N N . GLY A 1 95 ? 4.661 -7.218 5.200 1.00 91.25 95 GLY A N 1
ATOM 746 C CA . GLY A 1 95 ? 5.636 -8.074 5.872 1.00 91.25 95 GLY A CA 1
ATOM 747 C C . GLY A 1 95 ? 5.649 -7.864 7.385 1.00 91.25 95 GLY A C 1
ATOM 748 O O . GLY A 1 95 ? 5.544 -8.831 8.133 1.00 91.25 95 GLY A O 1
ATOM 749 N N . GLN A 1 96 ? 5.674 -6.611 7.843 1.00 89.62 96 GLN A N 1
ATOM 750 C CA . GLN A 1 96 ? 5.564 -6.260 9.261 1.00 89.62 96 GLN A CA 1
ATOM 751 C C . GLN A 1 96 ? 4.278 -6.816 9.882 1.00 89.62 96 GLN A C 1
ATOM 753 O O . GLN A 1 96 ? 4.330 -7.482 10.915 1.00 89.62 96 GLN A O 1
ATOM 758 N N . MET A 1 97 ? 3.127 -6.599 9.239 1.00 88.25 97 MET A N 1
ATOM 759 C CA . MET A 1 97 ? 1.844 -7.110 9.729 1.00 88.25 97 MET A CA 1
ATOM 760 C C . MET A 1 97 ? 1.815 -8.644 9.774 1.00 88.25 97 MET A C 1
ATOM 762 O O . MET A 1 97 ? 1.306 -9.212 10.738 1.00 88.25 97 MET A O 1
ATOM 766 N N . LEU A 1 98 ? 2.358 -9.326 8.763 1.00 88.75 98 LEU A N 1
ATOM 767 C CA . LEU A 1 98 ? 2.431 -10.788 8.734 1.00 88.75 98 LEU A CA 1
ATOM 768 C C . LEU A 1 98 ? 3.338 -11.330 9.841 1.00 88.75 98 LEU A C 1
ATOM 770 O O . LEU A 1 98 ? 2.961 -12.295 10.497 1.00 88.75 98 LEU A O 1
ATOM 774 N N . ILE A 1 99 ? 4.487 -10.696 10.094 1.00 90.12 99 ILE A N 1
ATOM 775 C CA . ILE A 1 99 ? 5.386 -11.070 11.194 1.00 90.12 99 ILE A CA 1
ATOM 776 C C . ILE A 1 99 ? 4.671 -10.912 12.538 1.00 90.12 99 ILE A C 1
ATOM 778 O O . ILE A 1 99 ? 4.678 -11.842 13.342 1.00 90.12 99 ILE A O 1
ATOM 782 N N . ILE A 1 100 ? 4.000 -9.779 12.769 1.00 87.00 100 ILE A N 1
ATOM 783 C CA . ILE A 1 100 ? 3.238 -9.542 14.004 1.00 87.00 100 ILE A CA 1
ATOM 784 C C . ILE A 1 100 ? 2.155 -10.610 14.171 1.00 87.00 100 ILE A C 1
ATOM 786 O O . ILE A 1 100 ? 2.095 -11.270 15.205 1.00 87.00 100 ILE A O 1
ATOM 790 N N . LYS A 1 101 ? 1.337 -10.835 13.139 1.00 83.12 101 LYS A N 1
ATOM 791 C CA . LYS A 1 101 ? 0.263 -11.832 13.190 1.00 83.12 101 LYS A CA 1
ATOM 792 C C . LYS A 1 101 ? 0.773 -13.257 13.379 1.00 83.12 101 LYS A C 1
ATOM 794 O O . LYS A 1 101 ? 0.118 -14.036 14.050 1.00 83.12 101 LYS A O 1
ATOM 799 N N . ARG A 1 102 ? 1.914 -13.613 12.789 1.00 84.50 102 ARG A N 1
ATOM 800 C CA . ARG A 1 102 ? 2.428 -14.987 12.832 1.00 84.50 102 ARG A CA 1
ATOM 801 C C . ARG A 1 102 ? 3.213 -15.304 14.102 1.00 84.50 102 ARG A C 1
ATOM 803 O O . ARG A 1 102 ? 3.167 -16.445 14.545 1.00 84.50 102 ARG A O 1
ATOM 810 N N . TYR A 1 103 ? 3.964 -14.341 14.635 1.00 83.88 103 TYR A N 1
ATOM 811 C CA . TYR A 1 103 ? 4.898 -14.578 15.742 1.00 83.88 103 TYR A CA 1
ATOM 812 C C . TYR A 1 103 ? 4.454 -13.974 17.074 1.00 83.88 103 TYR A C 1
ATOM 814 O O . TYR A 1 103 ? 4.860 -14.475 18.117 1.00 83.88 103 TYR A O 1
ATOM 822 N N . PHE A 1 104 ? 3.651 -12.908 17.061 1.00 77.25 104 PHE A N 1
ATOM 823 C CA . PHE A 1 104 ? 3.267 -12.182 18.277 1.00 77.25 104 PHE A CA 1
ATOM 824 C C . PHE A 1 104 ? 1.796 -12.362 18.658 1.00 77.25 104 PHE A C 1
ATOM 826 O O . PHE A 1 104 ? 1.410 -11.982 19.762 1.00 77.25 104 PHE A O 1
ATOM 833 N N . ILE A 1 105 ? 0.973 -12.922 17.770 1.00 78.06 105 ILE A N 1
ATOM 834 C CA . ILE A 1 105 ? -0.447 -13.158 18.024 1.00 78.06 105 ILE A CA 1
ATOM 835 C C . ILE A 1 105 ? -0.687 -14.646 18.266 1.00 78.06 105 ILE A C 1
ATOM 837 O O . ILE A 1 105 ? -0.419 -15.483 17.411 1.00 78.06 105 ILE A O 1
ATOM 841 N N . ASP A 1 106 ? -1.221 -14.944 19.445 1.00 77.81 106 ASP A N 1
ATOM 842 C CA . ASP A 1 106 ? -1.703 -16.265 19.833 1.00 77.81 106 ASP A CA 1
ATOM 843 C C . ASP A 1 106 ? -3.192 -16.358 19.458 1.00 77.81 106 ASP A C 1
ATOM 845 O O . ASP A 1 106 ? -4.054 -15.802 20.147 1.00 77.81 106 ASP A O 1
ATOM 849 N N . GLU A 1 107 ? -3.487 -16.964 18.302 1.00 70.62 107 GLU A N 1
ATOM 850 C CA . GLU A 1 107 ? -4.846 -17.016 17.738 1.00 70.62 107 GLU A CA 1
ATOM 851 C C . GLU A 1 107 ? -5.844 -17.690 18.690 1.00 70.62 107 GLU A C 1
ATOM 853 O O . GLU A 1 107 ? -6.970 -17.208 18.818 1.00 70.62 107 GLU A O 1
ATOM 858 N N . ASP A 1 108 ? -5.422 -18.721 19.427 1.00 74.00 108 ASP A N 1
ATOM 859 C CA . ASP A 1 108 ? -6.288 -19.465 20.347 1.00 74.00 108 ASP A CA 1
ATOM 860 C C . ASP A 1 108 ? -6.730 -18.601 21.533 1.00 74.00 108 ASP A C 1
ATOM 862 O O . ASP A 1 108 ? -7.903 -18.599 21.921 1.00 74.00 108 ASP A O 1
ATOM 866 N N . LYS A 1 109 ? -5.810 -17.797 22.081 1.00 76.75 109 LYS A N 1
ATOM 867 C CA . LYS A 1 109 ? -6.138 -16.861 23.166 1.00 76.75 109 LYS A CA 1
ATOM 868 C C . LYS A 1 109 ? -7.052 -15.741 22.697 1.00 76.75 109 LYS A C 1
ATOM 870 O O . LYS A 1 109 ? -7.991 -15.393 23.410 1.00 76.75 109 LYS A O 1
ATOM 875 N N . ILE A 1 110 ? -6.807 -15.195 21.505 1.00 75.88 110 ILE A N 1
ATOM 876 C CA . ILE A 1 110 ? -7.657 -14.136 20.952 1.00 75.88 110 ILE A CA 1
ATOM 877 C C . ILE A 1 110 ? -9.064 -14.664 20.668 1.00 75.88 110 ILE A C 1
ATOM 879 O O . ILE A 1 110 ? -10.035 -13.980 20.977 1.00 75.88 110 ILE A O 1
ATOM 883 N N . LEU A 1 111 ? -9.202 -15.869 20.114 1.00 75.31 111 LEU A N 1
ATOM 884 C CA . LEU A 1 111 ? -10.510 -16.477 19.860 1.00 75.31 111 LEU A CA 1
ATOM 885 C C . LEU A 1 111 ? -11.291 -16.700 21.158 1.00 75.31 111 LEU A C 1
ATOM 887 O O . LEU A 1 111 ? -12.465 -16.337 21.228 1.00 75.31 111 LEU A O 1
ATOM 891 N N . ALA A 1 112 ? -10.631 -17.208 22.201 1.00 77.69 112 ALA A N 1
ATOM 892 C CA . AL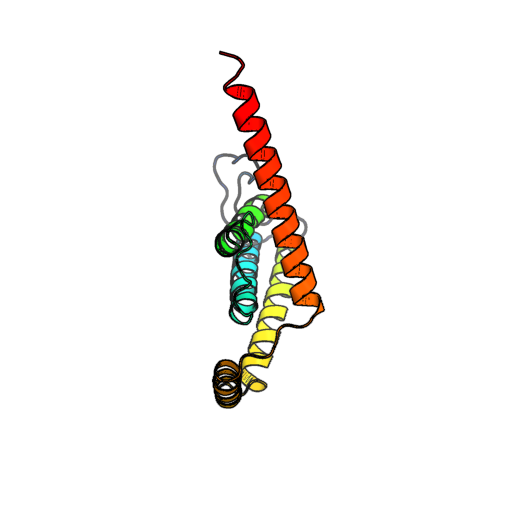A A 1 112 ? -11.248 -17.379 23.513 1.00 77.69 112 ALA A CA 1
ATOM 893 C C . ALA A 1 112 ? -11.716 -16.038 24.114 1.00 77.69 112 ALA A C 1
ATOM 895 O O . ALA A 1 112 ? -12.842 -15.935 24.603 1.00 77.69 112 ALA A O 1
ATOM 896 N N . GLU A 1 113 ? -10.892 -14.989 24.018 1.00 73.75 113 GLU A N 1
ATOM 897 C CA . GLU A 1 113 ? -11.235 -13.648 24.506 1.00 73.75 113 GLU A CA 1
ATOM 898 C C . GLU A 1 113 ? -12.346 -12.981 23.668 1.00 73.75 113 GLU A C 1
ATOM 900 O O . GLU A 1 113 ? -13.179 -12.239 24.201 1.00 73.75 113 GLU A O 1
ATOM 905 N N . ILE A 1 114 ? -12.406 -13.248 22.358 1.00 72.81 114 ILE A N 1
ATOM 906 C CA . ILE A 1 114 ? -13.504 -12.800 21.491 1.00 72.81 114 ILE A CA 1
ATOM 907 C C . ILE A 1 114 ? -14.808 -13.486 21.901 1.00 72.81 114 ILE A C 1
ATOM 909 O O . ILE A 1 114 ? -15.801 -12.790 22.100 1.00 72.81 114 ILE A O 1
ATOM 913 N N . ASP A 1 115 ? -14.822 -14.807 22.073 1.00 76.75 115 ASP A N 1
ATOM 914 C CA . ASP A 1 115 ? -16.027 -15.552 22.454 1.00 76.75 115 ASP A CA 1
ATOM 915 C C . ASP A 1 115 ? -16.564 -15.125 23.827 1.00 76.75 115 ASP A C 1
ATOM 917 O O . ASP A 1 115 ? -17.780 -15.024 24.025 1.00 76.75 115 ASP A O 1
ATOM 921 N N . GLU A 1 116 ? -15.680 -14.817 24.775 1.00 76.38 116 GLU A N 1
ATOM 922 C CA . GLU A 1 116 ? -16.063 -14.290 26.084 1.00 76.38 116 GLU A CA 1
ATOM 923 C C . GLU A 1 116 ? -16.630 -12.860 25.992 1.00 76.38 116 GLU A C 1
ATOM 925 O O . GLU A 1 116 ? -17.679 -12.560 26.572 1.00 76.38 116 GLU A O 1
ATOM 930 N N . ASN A 1 117 ? -16.003 -11.977 25.206 1.00 73.19 117 ASN A N 1
ATOM 931 C CA . ASN A 1 117 ? -16.492 -10.611 24.984 1.00 73.19 117 ASN A CA 1
ATOM 932 C C . ASN A 1 117 ? -17.779 -10.559 24.139 1.00 73.19 117 ASN A C 1
ATOM 934 O O . ASN A 1 117 ? -18.582 -9.641 24.306 1.00 73.19 117 ASN A O 1
ATOM 938 N N . VAL A 1 118 ? -18.010 -11.520 23.240 1.00 69.56 118 VAL A N 1
ATOM 939 C CA . VAL A 1 118 ? -19.274 -11.651 22.493 1.00 69.56 118 VAL A CA 1
ATOM 940 C C . VAL A 1 118 ? -20.410 -12.045 23.435 1.00 69.56 118 VAL A C 1
ATOM 942 O O . VAL A 1 118 ? -21.510 -11.503 23.320 1.00 69.56 118 VAL A O 1
ATOM 945 N N . LYS A 1 119 ? -20.146 -12.933 24.401 1.00 73.50 119 LYS A N 1
ATOM 946 C CA . LYS A 1 119 ? -21.111 -13.291 25.454 1.00 73.50 119 LYS A CA 1
ATOM 947 C C . LYS A 1 119 ? -21.400 -12.116 26.396 1.00 73.50 119 LYS A C 1
ATOM 949 O O . LYS A 1 119 ? -22.515 -12.010 26.898 1.00 73.50 119 LYS A O 1
ATOM 954 N N . ASN A 1 120 ? -20.439 -11.206 26.570 1.00 71.31 120 ASN A N 1
ATOM 955 C CA . ASN A 1 120 ? -20.550 -10.014 27.413 1.00 71.31 120 ASN A CA 1
ATOM 956 C C . ASN A 1 120 ? -20.392 -8.715 26.599 1.00 71.31 120 ASN A C 1
ATOM 958 O O . ASN A 1 120 ? -19.354 -8.051 26.703 1.00 71.31 120 ASN A O 1
ATOM 962 N N . PRO A 1 121 ? -21.398 -8.301 25.799 1.00 64.94 121 PRO A N 1
ATOM 963 C CA . PRO A 1 121 ? -21.274 -7.118 24.956 1.00 64.94 121 PRO A CA 1
ATOM 964 C C . PRO A 1 121 ? -20.977 -5.879 25.810 1.00 64.94 121 PRO A C 1
ATOM 966 O O . PRO A 1 121 ? -21.824 -5.401 26.570 1.00 64.94 121 PRO A O 1
ATOM 969 N N . LYS A 1 122 ? -19.756 -5.343 25.684 1.00 67.50 122 LYS A N 1
ATOM 970 C CA . LYS A 1 122 ? -19.339 -4.133 26.403 1.00 67.50 122 LYS A CA 1
ATOM 971 C C . LYS A 1 122 ? -20.281 -2.979 26.048 1.00 67.50 122 LYS A C 1
ATOM 973 O O . LYS A 1 122 ? -20.578 -2.736 24.876 1.00 67.50 122 LYS A O 1
ATOM 978 N N . LYS A 1 123 ? -20.747 -2.253 27.072 1.00 65.31 123 LYS A N 1
ATOM 979 C CA . LYS A 1 123 ? -21.572 -1.050 26.888 1.00 65.31 123 LYS A CA 1
ATOM 980 C C . LYS A 1 123 ? -20.825 -0.065 25.988 1.00 65.31 123 LYS A C 1
ATOM 982 O O . LYS A 1 123 ? -19.651 0.223 26.217 1.00 65.31 123 LYS A O 1
ATOM 987 N N . LYS A 1 124 ? -21.511 0.445 24.960 1.00 71.44 124 LYS A N 1
ATOM 988 C CA . LYS A 1 124 ? -20.963 1.487 24.082 1.00 71.44 124 LYS A CA 1
ATOM 989 C C . LYS A 1 124 ? -20.540 2.689 24.929 1.00 71.44 124 LYS A C 1
ATOM 991 O O . LYS A 1 124 ? -21.228 3.047 25.880 1.00 71.44 124 LYS A O 1
ATOM 996 N N . SER A 1 125 ? -19.409 3.305 24.588 1.00 83.06 125 SER A N 1
ATOM 997 C CA . SER A 1 125 ? -18.956 4.525 25.266 1.00 83.06 125 SER A CA 1
ATOM 998 C C . SER A 1 125 ? -19.975 5.654 25.065 1.00 83.06 125 SER A C 1
ATOM 1000 O O . SER A 1 125 ? -20.523 5.796 23.970 1.00 83.06 125 SER A O 1
ATOM 1002 N N . ALA A 1 126 ? -20.184 6.499 26.080 1.00 84.38 126 ALA A N 1
ATOM 1003 C CA . ALA A 1 126 ? -21.107 7.640 26.017 1.00 84.38 126 ALA A CA 1
ATOM 1004 C C . ALA A 1 126 ? -20.820 8.578 24.826 1.00 84.38 126 ALA A C 1
ATOM 1006 O O . ALA A 1 126 ? -21.729 9.178 24.254 1.00 84.38 126 ALA A O 1
ATOM 1007 N N . PHE A 1 127 ? -19.555 8.674 24.403 1.00 88.06 127 PHE A N 1
ATOM 1008 C CA . PHE A 1 127 ? -19.182 9.418 23.202 1.00 88.06 127 PHE A CA 1
ATOM 1009 C C . PHE A 1 127 ? -19.699 8.754 21.919 1.00 88.06 127 PHE A C 1
ATOM 1011 O O . PHE A 1 127 ? -20.261 9.436 21.066 1.00 88.06 127 PHE A O 1
ATOM 1018 N N . GLN A 1 128 ? -19.558 7.429 21.791 1.00 83.06 128 GLN A N 1
ATOM 1019 C CA . GLN A 1 128 ? -20.069 6.677 20.637 1.00 83.06 128 GLN A CA 1
ATOM 1020 C C . GLN A 1 128 ? -21.595 6.760 20.544 1.00 83.06 128 GLN A C 1
ATOM 1022 O O . GLN A 1 128 ? -22.140 6.845 19.445 1.00 83.06 128 GLN A O 1
ATOM 1027 N N . GLU A 1 129 ? -22.280 6.751 21.688 1.00 85.31 129 GLU A N 1
ATOM 1028 C CA . GLU A 1 129 ? -23.732 6.897 21.760 1.00 85.31 129 GLU A CA 1
ATOM 1029 C C . GLU A 1 129 ? -24.183 8.285 21.285 1.00 85.31 129 GLU A C 1
ATOM 1031 O O . GLU A 1 129 ? -25.001 8.373 20.368 1.00 85.31 129 GLU A O 1
ATOM 1036 N N . ARG A 1 130 ? -23.546 9.357 21.782 1.00 86.06 130 ARG A N 1
ATOM 1037 C CA . ARG A 1 130 ? -23.777 10.733 21.300 1.00 86.06 130 ARG A CA 1
ATOM 1038 C C . ARG A 1 130 ? -23.521 10.882 19.801 1.00 86.06 130 ARG A C 1
ATOM 1040 O O . ARG A 1 130 ? -24.290 11.534 19.099 1.00 86.06 130 ARG A O 1
ATOM 1047 N N . LEU A 1 131 ? -22.453 10.272 19.287 1.00 84.50 131 LEU A N 1
ATOM 1048 C CA . LEU A 1 131 ? -22.119 10.317 17.860 1.00 84.50 131 LEU A CA 1
ATOM 1049 C C . LEU A 1 131 ? -23.176 9.615 17.001 1.00 84.50 131 LEU A C 1
ATOM 1051 O O . LEU A 1 131 ? -23.570 10.136 15.956 1.00 84.50 131 LEU A O 1
ATOM 1055 N N . ALA A 1 132 ? -23.666 8.460 17.454 1.00 84.94 132 ALA A N 1
ATOM 1056 C CA . ALA A 1 132 ? -24.736 7.731 16.783 1.00 84.94 132 ALA A CA 1
ATOM 1057 C C . ALA A 1 132 ? -26.063 8.510 16.794 1.00 84.94 132 ALA A C 1
ATOM 1059 O O . ALA A 1 132 ? -26.811 8.478 15.813 1.00 84.94 132 ALA A O 1
ATOM 1060 N N . GLU A 1 133 ? -26.357 9.225 17.880 1.00 86.62 133 GLU A N 1
ATOM 1061 C CA . GLU A 1 133 ? -27.545 10.069 18.003 1.00 86.62 133 GLU A CA 1
ATOM 1062 C C . GLU A 1 133 ? -27.484 11.277 17.057 1.00 86.62 133 GLU A C 1
ATOM 1064 O O . GLU A 1 133 ? -28.406 11.474 16.262 1.00 86.62 133 GLU A O 1
ATOM 1069 N N . MET A 1 134 ? -26.354 11.994 17.017 1.00 85.38 134 MET A N 1
ATOM 1070 C CA . MET A 1 134 ? -26.132 13.095 16.067 1.00 85.38 134 MET A CA 1
ATOM 1071 C C . MET A 1 134 ? -26.292 12.650 14.605 1.00 85.38 134 MET A C 1
ATOM 1073 O O . MET A 1 134 ? -26.923 13.344 13.803 1.00 85.38 134 MET A O 1
ATOM 1077 N N . GLN A 1 135 ? -25.773 11.471 14.245 1.00 83.00 135 GLN A N 1
ATOM 1078 C CA . GLN A 1 135 ? -25.933 10.911 12.898 1.00 83.00 135 GLN A CA 1
ATOM 1079 C C . GLN A 1 135 ? -27.397 10.607 12.567 1.00 83.00 135 GLN A C 1
ATOM 1081 O O . GLN A 1 135 ? -27.859 10.913 11.463 1.00 83.00 135 GLN A O 1
ATOM 1086 N N . LYS A 1 136 ? -28.153 10.029 13.511 1.00 85.38 136 LYS A N 1
ATOM 1087 C CA . LYS A 1 136 ? -29.594 9.782 13.340 1.00 85.38 136 LYS A CA 1
ATOM 1088 C C . LYS A 1 136 ? -30.361 11.087 13.156 1.00 85.38 136 LYS A C 1
ATOM 1090 O O . LYS A 1 136 ? -31.220 11.170 12.275 1.00 85.38 136 LYS A O 1
ATOM 1095 N N . GLU A 1 137 ? -30.048 12.118 13.936 1.00 86.38 137 GLU A N 1
ATOM 1096 C CA . GLU A 1 137 ? -30.666 13.434 13.785 1.00 86.38 137 GLU A CA 1
ATOM 1097 C C . GLU A 1 137 ? -30.374 14.063 12.422 1.00 86.38 137 GLU A C 1
ATOM 1099 O O . GLU A 1 137 ? -31.293 14.576 11.776 1.00 86.38 137 GLU A O 1
ATOM 1104 N N . GLN A 1 138 ? -29.127 13.992 11.950 1.00 81.81 138 GLN A N 1
ATOM 1105 C CA . GLN A 1 138 ? -28.752 14.469 10.618 1.00 81.81 138 GLN A CA 1
ATOM 1106 C C . GLN A 1 138 ? -29.520 13.732 9.523 1.00 81.81 138 GLN A C 1
ATOM 1108 O O . GLN A 1 138 ? -30.150 14.381 8.686 1.00 81.81 138 GLN A O 1
ATOM 1113 N N . GLN A 1 139 ? -29.578 12.398 9.570 1.00 82.19 139 GLN A N 1
ATOM 1114 C CA . GLN A 1 139 ? -30.359 11.609 8.612 1.00 82.19 139 GLN A CA 1
ATOM 1115 C C . GLN A 1 139 ? -31.846 11.989 8.630 1.00 82.19 139 GLN A C 1
ATOM 1117 O O . GLN A 1 139 ? -32.471 12.116 7.572 1.00 82.19 139 GLN A O 1
ATOM 1122 N N . ASN A 1 140 ? -32.421 12.215 9.813 1.00 84.44 140 ASN A N 1
ATOM 1123 C CA . ASN A 1 140 ? -33.816 12.622 9.964 1.00 84.44 140 ASN A CA 1
ATOM 1124 C C . ASN A 1 140 ? -34.073 14.030 9.410 1.00 84.44 140 ASN A C 1
ATOM 1126 O O . ASN A 1 140 ? -35.075 14.236 8.719 1.00 84.44 140 ASN A O 1
ATOM 1130 N N . LYS A 1 141 ? -33.165 14.986 9.640 1.00 84.06 141 LYS A N 1
ATOM 1131 C CA . LYS A 1 141 ? -33.225 16.330 9.041 1.00 84.06 141 LYS A CA 1
ATOM 1132 C C . LYS A 1 141 ? -33.167 16.243 7.512 1.00 84.06 141 LYS A C 1
ATOM 1134 O O . LYS A 1 141 ? -34.023 16.819 6.841 1.00 84.06 141 LYS A O 1
ATOM 1139 N N . THR A 1 142 ? -32.257 15.447 6.947 1.00 78.81 142 THR A N 1
ATOM 1140 C CA . THR A 1 142 ? -32.159 15.242 5.491 1.00 78.81 142 THR A CA 1
ATOM 1141 C C . THR A 1 142 ? -33.414 14.582 4.911 1.00 78.81 142 THR A C 1
ATOM 1143 O O . THR A 1 142 ? -33.902 15.015 3.865 1.00 78.81 142 THR A O 1
ATOM 1146 N N . LYS A 1 143 ? -33.991 13.575 5.585 1.00 79.69 143 LYS A N 1
ATOM 1147 C CA . LYS A 1 143 ? -35.255 12.938 5.169 1.00 79.69 143 LYS A CA 1
ATOM 1148 C C . LYS A 1 143 ? -36.426 13.922 5.193 1.00 79.69 143 LYS A C 1
ATOM 1150 O O . LYS A 1 143 ? -37.177 13.977 4.220 1.00 79.69 143 LYS A O 1
ATOM 1155 N N . LYS A 1 144 ? -36.557 14.742 6.244 1.00 81.31 144 LYS A N 1
ATOM 1156 C CA . LYS A 1 144 ? -37.601 15.781 6.341 1.00 81.31 144 LYS A CA 1
ATOM 1157 C C . LYS A 1 144 ? -37.468 16.836 5.236 1.00 81.31 144 LYS A C 1
ATOM 1159 O O . LYS A 1 144 ? -38.472 17.200 4.627 1.00 81.31 144 LYS A O 1
ATOM 1164 N N . LEU A 1 145 ? -36.245 17.265 4.915 1.00 75.44 145 LEU A N 1
ATOM 1165 C CA . LEU A 1 145 ? -35.973 18.197 3.811 1.00 75.44 145 LEU A CA 1
ATOM 1166 C C . LEU A 1 145 ? -36.300 17.592 2.435 1.00 75.44 145 LEU A C 1
ATOM 1168 O O . LEU A 1 145 ? -36.862 18.275 1.579 1.00 75.44 145 LEU A O 1
ATOM 1172 N N . LYS A 1 146 ? -35.996 16.306 2.213 1.00 72.56 146 LYS A N 1
ATOM 1173 C CA . LYS A 1 146 ? -36.381 15.596 0.979 1.00 72.56 146 LYS A CA 1
ATOM 1174 C C . LYS A 1 146 ? -37.904 15.429 0.870 1.00 72.56 146 LYS A C 1
ATOM 1176 O O . LYS A 1 146 ? -38.465 15.663 -0.199 1.00 72.56 146 LYS A O 1
ATOM 1181 N N . ALA A 1 147 ? -38.587 15.109 1.970 1.00 73.19 147 ALA A N 1
ATOM 1182 C CA . ALA A 1 147 ? -40.044 14.966 2.003 1.00 73.19 147 ALA A CA 1
ATOM 1183 C C . ALA A 1 147 ? -40.787 16.300 1.781 1.00 73.19 147 ALA A C 1
ATOM 1185 O O . ALA A 1 147 ? -41.809 16.325 1.091 1.00 73.19 147 ALA A O 1
ATOM 1186 N N . SER A 1 148 ? -40.273 17.420 2.306 1.00 67.06 148 SER A N 1
ATOM 1187 C CA . SER A 1 148 ? -40.880 18.743 2.088 1.00 67.06 148 SER A CA 1
ATOM 1188 C C . SER A 1 148 ? -40.694 19.246 0.650 1.00 67.06 148 SER A C 1
ATOM 1190 O O . SER A 1 148 ? -41.621 19.830 0.083 1.00 67.06 148 SER A O 1
ATOM 1192 N N . LYS A 1 149 ? -39.550 18.947 0.014 1.00 60.12 149 LYS A N 1
ATOM 1193 C CA . LYS A 1 149 ? -39.320 19.226 -1.415 1.00 60.12 149 LYS A CA 1
ATOM 1194 C C . LYS A 1 149 ? -40.222 18.382 -2.329 1.00 60.12 149 LYS A C 1
ATOM 1196 O O . LYS A 1 149 ? -40.744 18.915 -3.303 1.00 60.12 149 LYS A O 1
ATOM 1201 N N . GLY A 1 150 ? -40.488 17.118 -1.983 1.00 57.28 150 GLY A N 1
ATOM 1202 C CA . GLY A 1 150 ? -41.408 16.249 -2.733 1.00 57.28 150 GLY A CA 1
ATOM 1203 C C . GLY A 1 150 ? -42.882 16.680 -2.674 1.00 57.28 150 GLY A C 1
ATOM 1204 O O . GLY A 1 150 ? -43.592 16.573 -3.672 1.00 57.28 150 GLY A O 1
ATOM 1205 N N . LYS A 1 151 ? -43.349 17.234 -1.543 1.00 54.12 151 LYS A N 1
ATOM 1206 C CA . LYS A 1 151 ? -44.728 17.752 -1.417 1.00 54.12 151 LYS A CA 1
ATOM 1207 C C . LYS A 1 151 ? -44.962 19.062 -2.184 1.00 54.12 151 LYS A C 1
ATOM 1209 O O . LYS A 1 151 ? -46.036 19.229 -2.754 1.00 54.12 151 LYS A O 1
ATOM 1214 N N . LYS A 1 152 ? -43.970 19.959 -2.280 1.00 52.25 152 LYS A N 1
ATOM 1215 C CA . LYS A 1 152 ? -44.097 21.208 -3.064 1.00 52.25 152 LYS A CA 1
ATOM 1216 C C . LYS A 1 152 ? -44.175 20.989 -4.585 1.00 52.25 152 LYS A C 1
ATOM 1218 O O . LYS A 1 152 ? -44.697 21.856 -5.275 1.00 52.25 152 LYS A O 1
ATOM 1223 N N . GLY A 1 153 ? -43.708 19.849 -5.100 1.00 51.56 153 GLY A N 1
ATOM 1224 C CA . GLY A 1 153 ? -43.827 19.493 -6.522 1.00 51.56 153 GLY A CA 1
ATOM 1225 C C . GLY A 1 153 ? -45.202 18.948 -6.935 1.00 51.56 153 GLY A C 1
ATOM 1226 O O . GLY A 1 153 ? -45.564 19.056 -8.100 1.00 51.56 153 GLY A O 1
ATOM 1227 N N . LYS A 1 154 ? -45.989 18.397 -5.996 1.00 50.69 154 LYS A N 1
ATOM 1228 C CA . LYS A 1 154 ? -47.342 17.871 -6.275 1.00 50.69 154 LYS A CA 1
ATOM 1229 C C . LYS A 1 154 ? -48.454 18.925 -6.221 1.00 50.69 154 LYS A C 1
ATOM 1231 O O . LYS A 1 154 ? -49.479 18.711 -6.844 1.00 50.69 154 LYS A O 1
ATOM 1236 N N . ASN A 1 155 ? -48.238 20.058 -5.549 1.00 52.53 155 ASN A N 1
ATOM 1237 C CA . ASN A 1 155 ? -49.205 21.168 -5.468 1.00 52.53 155 ASN A CA 1
ATOM 1238 C C . ASN A 1 155 ? -49.059 22.215 -6.595 1.00 52.53 155 ASN A C 1
ATOM 1240 O O . ASN A 1 155 ? -49.613 23.305 -6.490 1.00 52.53 155 ASN A O 1
ATOM 1244 N N . LYS A 1 156 ? -48.265 21.924 -7.636 1.00 51.44 156 LYS A N 1
ATOM 1245 C CA . LYS A 1 156 ? -48.029 22.810 -8.793 1.00 51.44 156 LYS A CA 1
ATOM 1246 C C . LYS A 1 156 ? -48.523 22.225 -10.130 1.00 51.44 156 LYS A C 1
ATOM 1248 O O . LYS A 1 156 ? -48.124 22.727 -11.177 1.00 51.44 156 LYS A O 1
ATOM 1253 N N . LYS A 1 157 ? -49.341 21.169 -10.095 1.00 42.44 157 LYS A N 1
ATOM 1254 C CA . LYS A 1 157 ? -50.096 20.677 -11.256 1.00 42.44 157 LYS A CA 1
ATOM 1255 C C . LYS A 1 157 ? -51.555 21.057 -11.107 1.00 42.44 157 LYS A C 1
ATOM 1257 O O . LYS A 1 157 ? -52.041 20.935 -9.961 1.00 42.44 157 LYS A O 1
#

Radius of gyration: 23.53 Å; chains: 1; bounding box: 65×42×58 Å

Foldseek 3Di:
DQAPDQQFAGFPAAAPDADVLQGRGAGPLLVLLLVLQLVLCVLVVVPDDDDPDQPPDPDVVVVSVVVSVVSRSNCNRGGNNVSNVSSVVSVVVVVVVCCCCPPVDDPVVVVVVVVVCVVVPDDDDPVVVVVVVVSVVVVVVVVVVVVVVVVVVVVPD

pLDDT: mean 78.88, std 10.44, range [42.44, 93.25]

Sequence (157 aa):
LWADDLAAYDSIVDLPFEIPMYGAHISGFTVLMAISIFFYMRMTTAGQPPQPKQAGMPDMKMIQNFIPFTMLFFFNKFAAGLSLYYLAANLVSIGQMLIIKRYFIDEDKILAEIDENVKNPKKKSAFQERLAEMQKEQQNKTKKLKASKGKKGKNKK

Secondary structure (DSSP, 8-state):
---S-SSSPP-SEEEEEEETTTEEEE-HHHHHHHHHHHHHHHHHHHTS------TTS--HHHHHHHHHHHHHHHHTTS-HHHHHHHHHHHHHHHHHHHHIIIII--HHHHHHHHHHHHHS-PPPPHHHHHHHHHHHHHHHHHHHHHHHHHHHHHTT-